Protein AF-A0AAE4D445-F1 (afdb_monomer)

Structure (mmCIF, N/CA/C/O backbone):
data_AF-A0AAE4D445-F1
#
_entry.id   AF-A0AAE4D445-F1
#
loop_
_atom_site.group_PDB
_atom_site.id
_atom_site.type_symbol
_atom_site.label_atom_id
_atom_site.label_alt_id
_atom_site.label_comp_id
_atom_site.label_asym_id
_atom_site.label_entity_id
_atom_site.label_seq_id
_atom_site.pdbx_PDB_ins_code
_atom_site.Cartn_x
_atom_site.Cartn_y
_atom_site.Cartn_z
_atom_site.occupancy
_atom_site.B_iso_or_equiv
_atom_site.auth_seq_id
_atom_site.auth_comp_id
_atom_site.auth_asym_id
_atom_site.auth_atom_id
_atom_site.pdbx_PDB_model_num
A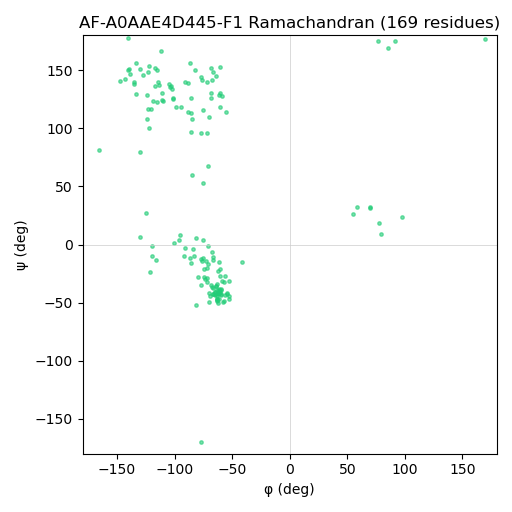TOM 1 N N . MET A 1 1 ? 53.019 -16.936 12.639 1.00 41.69 1 MET A N 1
ATOM 2 C CA . MET A 1 1 ? 52.326 -17.694 11.578 1.00 41.69 1 MET A CA 1
ATOM 3 C C . MET A 1 1 ? 51.060 -16.909 11.284 1.00 41.69 1 MET A C 1
ATOM 5 O O . MET A 1 1 ? 50.244 -16.780 12.181 1.00 41.69 1 MET A O 1
ATOM 9 N N . SER A 1 2 ? 51.042 -16.212 10.146 1.00 40.31 2 SER A N 1
ATOM 10 C CA . SER A 1 2 ? 50.195 -15.045 9.864 1.00 40.31 2 SER A CA 1
ATOM 11 C C . SER A 1 2 ? 48.694 -15.322 9.906 1.00 40.31 2 SER A C 1
ATOM 13 O O . SER A 1 2 ? 48.212 -16.203 9.198 1.00 40.31 2 SER A O 1
ATOM 15 N N . GLU A 1 3 ? 47.963 -14.501 10.658 1.00 43.66 3 GLU A N 1
ATOM 16 C CA . GLU A 1 3 ? 46.534 -14.276 10.442 1.00 43.66 3 GLU A CA 1
ATOM 17 C C . GLU A 1 3 ? 46.362 -13.525 9.115 1.00 43.66 3 GLU A C 1
ATOM 19 O O . GLU A 1 3 ? 47.013 -12.506 8.875 1.00 43.66 3 GLU A O 1
ATOM 24 N N . GLN A 1 4 ? 45.545 -14.061 8.209 1.00 46.78 4 GLN A N 1
ATOM 25 C CA . GLN A 1 4 ? 45.208 -13.363 6.972 1.00 46.78 4 GLN A CA 1
ATOM 26 C C . GLN A 1 4 ? 44.275 -12.178 7.274 1.00 46.78 4 GLN A C 1
ATOM 28 O O . GLN A 1 4 ? 43.371 -12.321 8.100 1.00 46.78 4 GLN A O 1
ATOM 33 N N . PRO A 1 5 ? 44.461 -11.017 6.620 1.00 47.28 5 PRO A N 1
ATOM 34 C CA . PRO A 1 5 ? 43.597 -9.864 6.824 1.00 47.28 5 PRO A CA 1
ATOM 35 C C . PRO A 1 5 ? 42.187 -10.143 6.292 1.00 47.28 5 PRO A C 1
ATOM 37 O O . PRO A 1 5 ? 42.004 -10.781 5.257 1.00 47.28 5 PRO A O 1
ATOM 40 N N . PHE A 1 6 ? 41.197 -9.646 7.027 1.00 49.53 6 PHE A N 1
ATOM 41 C CA . PHE A 1 6 ? 39.778 -9.701 6.694 1.00 49.53 6 PHE A CA 1
ATOM 42 C C . PHE A 1 6 ? 39.521 -9.086 5.306 1.00 49.53 6 PHE A C 1
ATOM 44 O O . PHE A 1 6 ? 39.711 -7.886 5.107 1.00 49.53 6 PHE A O 1
ATOM 51 N N . ASP A 1 7 ? 39.099 -9.910 4.346 1.00 50.34 7 ASP A N 1
ATOM 52 C CA . ASP A 1 7 ? 38.723 -9.474 3.000 1.00 50.34 7 ASP A CA 1
ATOM 53 C C . ASP A 1 7 ? 37.321 -8.838 3.022 1.00 50.34 7 ASP A C 1
ATOM 55 O O . ASP A 1 7 ? 36.297 -9.520 2.969 1.00 50.34 7 ASP A O 1
ATOM 59 N N . ALA A 1 8 ? 37.283 -7.507 3.113 1.00 53.34 8 ALA A N 1
ATOM 60 C CA . ALA A 1 8 ? 36.065 -6.697 3.084 1.00 53.34 8 ALA A CA 1
ATOM 61 C C . ALA A 1 8 ? 35.442 -6.551 1.677 1.00 53.34 8 ALA A C 1
ATOM 63 O O . ALA A 1 8 ? 34.466 -5.818 1.525 1.00 53.34 8 ALA A O 1
ATOM 64 N N . SER A 1 9 ? 35.991 -7.211 0.648 1.00 48.72 9 SER A N 1
ATOM 65 C CA . SER A 1 9 ? 35.577 -7.038 -0.753 1.00 48.72 9 SER A CA 1
ATOM 66 C C . SER A 1 9 ? 34.645 -8.131 -1.292 1.00 48.72 9 SER A C 1
ATOM 68 O O . SER A 1 9 ? 34.199 -8.050 -2.438 1.00 48.72 9 SER A O 1
ATOM 70 N N . ARG A 1 10 ? 34.261 -9.116 -0.466 1.00 42.97 10 ARG A N 1
ATOM 71 C CA . ARG A 1 10 ? 33.160 -10.037 -0.790 1.00 42.97 10 ARG A CA 1
ATOM 72 C C . ARG A 1 10 ? 31.847 -9.542 -0.178 1.00 42.97 10 ARG A C 1
ATOM 74 O O . ARG A 1 10 ? 31.759 -9.477 1.050 1.00 42.97 10 ARG A O 1
ATOM 81 N N . PRO A 1 11 ? 30.812 -9.236 -0.986 1.00 46.28 11 PRO A N 1
ATOM 82 C CA . PRO A 1 11 ? 29.499 -8.922 -0.442 1.00 46.28 11 PRO A CA 1
ATOM 83 C C . PRO A 1 11 ? 29.019 -10.119 0.377 1.00 46.28 11 PRO A C 1
ATOM 85 O O . PRO A 1 11 ? 29.056 -11.261 -0.090 1.00 46.28 11 PRO A O 1
ATOM 88 N N . ARG A 1 12 ? 28.609 -9.869 1.625 1.00 41.94 12 ARG A N 1
ATOM 89 C CA . ARG A 1 12 ? 27.948 -10.889 2.441 1.00 41.94 12 ARG A CA 1
ATOM 90 C C . ARG A 1 12 ? 26.669 -11.286 1.703 1.00 41.94 12 ARG A C 1
ATOM 92 O O . ARG A 1 12 ? 25.816 -10.422 1.524 1.00 41.94 12 ARG A O 1
ATOM 99 N N . PRO A 1 13 ? 26.486 -12.545 1.284 1.00 47.62 13 PRO A N 1
ATOM 100 C CA . PRO A 1 13 ? 25.196 -12.947 0.759 1.00 47.62 13 PRO A CA 1
ATOM 101 C C . PRO A 1 13 ? 24.217 -12.985 1.937 1.00 47.62 13 PRO A C 1
ATOM 103 O O . PRO A 1 1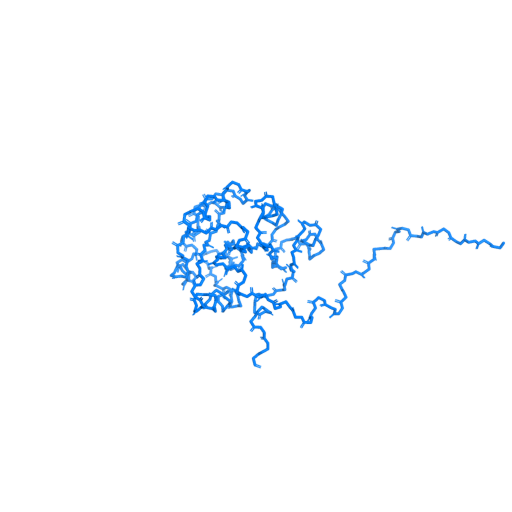3 ? 24.338 -13.845 2.807 1.00 47.62 13 PRO A O 1
ATOM 106 N N . VAL A 1 14 ? 23.267 -12.049 2.002 1.00 44.00 14 VAL A N 1
ATOM 107 C CA . VAL A 1 14 ? 22.140 -12.143 2.941 1.00 44.00 14 VAL A CA 1
ATOM 108 C C . VAL A 1 14 ? 20.828 -11.924 2.201 1.00 44.00 14 VAL A C 1
ATOM 110 O O . VAL A 1 14 ? 20.205 -10.872 2.254 1.00 44.00 14 VAL A O 1
ATOM 113 N N . ALA A 1 15 ? 20.394 -12.987 1.539 1.00 49.34 15 ALA A N 1
ATOM 114 C CA . ALA A 1 15 ? 19.001 -13.390 1.616 1.00 49.34 15 ALA A CA 1
ATOM 115 C C . ALA A 1 15 ? 19.031 -14.825 2.146 1.00 49.34 15 ALA A C 1
ATOM 117 O O . ALA A 1 15 ? 19.401 -15.760 1.433 1.00 49.34 15 ALA A O 1
ATOM 118 N N . THR A 1 16 ? 18.773 -14.993 3.440 1.00 45.31 16 THR A N 1
ATOM 119 C CA . THR A 1 16 ? 18.725 -16.328 4.047 1.00 45.31 16 THR A CA 1
ATOM 120 C C . THR A 1 16 ? 17.345 -16.924 3.772 1.00 45.31 16 THR A C 1
ATOM 122 O O . THR A 1 16 ? 16.357 -16.200 3.741 1.00 45.31 16 THR A O 1
ATOM 125 N N . VAL A 1 17 ? 17.263 -18.254 3.676 1.00 44.03 17 VAL A N 1
ATOM 126 C CA . VAL A 1 17 ? 16.050 -19.111 3.609 1.00 44.03 17 VAL A CA 1
ATOM 127 C C . VAL A 1 17 ? 14.900 -18.698 4.571 1.00 44.03 17 VAL A C 1
ATOM 129 O O . VAL A 1 17 ? 13.759 -19.112 4.400 1.00 44.03 17 VAL A O 1
ATOM 132 N N . LEU A 1 18 ? 15.183 -17.850 5.565 1.00 44.22 18 LEU A N 1
ATOM 133 C CA . LEU A 1 18 ? 14.265 -17.230 6.526 1.00 44.22 18 LEU A CA 1
ATOM 134 C C . LEU A 1 18 ? 13.372 -16.105 5.971 1.00 44.22 18 LEU A C 1
ATOM 136 O O . LEU A 1 18 ? 12.253 -15.976 6.465 1.00 44.22 18 LEU A O 1
ATOM 140 N N . ASP A 1 19 ? 13.803 -15.348 4.953 1.00 49.03 19 ASP A N 1
ATOM 141 C CA . ASP A 1 19 ? 12.959 -14.316 4.310 1.00 49.03 19 ASP A CA 1
ATOM 142 C C . ASP A 1 19 ? 11.687 -14.942 3.704 1.00 49.03 19 ASP A C 1
ATOM 144 O O . ASP A 1 19 ? 10.636 -14.316 3.633 1.00 49.03 19 ASP A O 1
ATOM 148 N N . MET A 1 20 ? 11.787 -16.225 3.340 1.00 41.72 20 MET A N 1
ATOM 149 C CA . MET A 1 20 ? 10.763 -17.019 2.667 1.00 41.72 20 MET A CA 1
ATOM 150 C C . MET A 1 20 ? 9.816 -17.780 3.606 1.00 41.72 20 MET A C 1
ATOM 152 O O . MET A 1 20 ? 8.909 -18.441 3.107 1.00 41.72 20 MET A O 1
ATOM 156 N N . LEU A 1 21 ? 9.984 -17.757 4.941 1.00 45.34 21 LEU A N 1
ATOM 157 C CA . LEU A 1 21 ? 9.145 -18.623 5.781 1.00 45.34 21 LEU A CA 1
ATOM 158 C C . LEU A 1 21 ? 7.742 -18.074 6.079 1.00 45.34 21 LEU A C 1
ATOM 160 O O . LEU A 1 21 ? 6.805 -18.837 5.877 1.00 45.34 21 LEU A O 1
ATOM 164 N N . ARG A 1 22 ? 7.521 -16.843 6.572 1.00 52.44 22 ARG A N 1
ATOM 165 C CA . ARG A 1 22 ? 6.162 -16.371 6.954 1.00 52.44 22 ARG A CA 1
ATOM 166 C C . ARG A 1 22 ? 6.096 -14.851 7.162 1.00 52.44 22 ARG A C 1
ATOM 168 O O . ARG A 1 22 ? 6.084 -14.424 8.317 1.00 52.44 22 ARG A O 1
ATOM 175 N N . ALA A 1 23 ? 5.975 -14.021 6.128 1.00 57.81 23 ALA A N 1
ATOM 176 C CA . ALA A 1 23 ? 5.521 -12.642 6.342 1.00 57.81 23 ALA A CA 1
ATOM 177 C C . ALA A 1 23 ? 4.023 -12.654 6.717 1.00 57.81 23 ALA A C 1
ATOM 179 O O . ALA A 1 23 ? 3.150 -12.264 5.957 1.00 57.81 23 ALA A O 1
ATOM 180 N N . ARG A 1 24 ? 3.703 -13.185 7.902 1.00 74.12 24 ARG A N 1
ATOM 181 C CA . ARG A 1 24 ? 2.372 -13.083 8.490 1.00 74.12 24 ARG A CA 1
ATOM 182 C C . ARG A 1 24 ? 2.320 -11.760 9.210 1.00 74.12 24 ARG A C 1
ATOM 184 O O . ARG A 1 24 ? 2.948 -11.592 10.255 1.00 74.12 24 ARG A O 1
ATOM 191 N N . ILE A 1 25 ? 1.577 -10.836 8.631 1.00 87.25 25 ILE A N 1
ATOM 192 C CA . ILE A 1 25 ? 1.291 -9.576 9.285 1.00 87.25 25 ILE A CA 1
ATOM 193 C C . ILE A 1 25 ? 0.070 -9.797 10.160 1.00 87.25 25 ILE A C 1
ATOM 195 O O . ILE A 1 25 ? -0.961 -10.290 9.713 1.00 87.25 25 ILE A O 1
ATOM 199 N N . ASP A 1 26 ? 0.205 -9.470 11.438 1.00 90.69 26 ASP A N 1
ATOM 200 C CA . ASP A 1 26 ? -0.915 -9.512 12.362 1.00 90.69 26 ASP A CA 1
ATOM 201 C C . ASP A 1 26 ? -1.869 -8.356 12.045 1.00 90.69 26 ASP A C 1
ATOM 203 O O . ASP A 1 26 ? -1.667 -7.220 12.483 1.00 90.69 26 ASP A O 1
ATOM 207 N N . HIS A 1 27 ? -2.910 -8.653 11.265 1.00 93.50 27 HIS A N 1
ATOM 208 C CA . HIS A 1 27 ? -3.914 -7.676 10.861 1.00 93.50 27 HIS A CA 1
ATOM 209 C C . HIS A 1 27 ? -4.674 -7.069 12.051 1.00 93.50 27 HIS A C 1
ATOM 211 O O . HIS A 1 27 ? -5.294 -6.022 11.903 1.00 93.50 27 HIS A O 1
ATOM 217 N N . SER A 1 28 ? -4.609 -7.645 13.259 1.00 93.31 28 SER A N 1
ATOM 218 C CA . SER A 1 28 ? -5.224 -7.032 14.447 1.00 93.31 28 SER A CA 1
ATOM 219 C C . SER A 1 28 ? -4.494 -5.769 14.935 1.00 93.31 28 SER A C 1
ATOM 221 O O . SER A 1 28 ? -5.065 -4.972 15.684 1.00 93.31 28 SER A O 1
ATOM 223 N N . ARG A 1 29 ? -3.245 -5.550 14.499 1.00 94.94 29 ARG A N 1
ATOM 224 C CA . ARG A 1 29 ? -2.401 -4.442 14.975 1.00 94.94 29 ARG A CA 1
ATOM 225 C C . ARG A 1 29 ? -2.603 -3.121 14.243 1.00 94.94 29 ARG A C 1
ATOM 227 O O . ARG A 1 29 ? -2.178 -2.094 14.762 1.00 94.94 29 ARG A O 1
ATOM 234 N N . PHE A 1 30 ? -3.236 -3.134 13.076 1.00 97.81 30 PHE A N 1
ATOM 235 C CA . PHE A 1 30 ? -3.440 -1.941 12.260 1.00 97.81 30 PHE A CA 1
ATOM 236 C C . PHE A 1 30 ? -4.878 -1.845 11.763 1.00 97.81 30 PHE A C 1
ATOM 238 O O . PHE A 1 30 ? -5.577 -2.850 11.657 1.00 97.81 30 PHE A O 1
ATOM 245 N N . ASP A 1 31 ? -5.313 -0.632 11.444 1.00 98.19 31 ASP A N 1
ATOM 246 C CA . ASP A 1 31 ? -6.669 -0.332 10.973 1.00 98.19 31 ASP A CA 1
ATOM 247 C C . ASP A 1 31 ? -6.684 0.214 9.544 1.00 98.19 31 ASP A C 1
ATOM 249 O O . ASP A 1 31 ? -7.751 0.289 8.932 1.00 98.19 31 ASP A O 1
ATOM 253 N N . ALA A 1 32 ? -5.519 0.609 9.022 1.00 98.62 32 ALA A N 1
ATOM 254 C CA . ALA A 1 32 ? -5.386 1.188 7.696 1.00 98.62 32 ALA A CA 1
ATOM 255 C C . ALA A 1 32 ? -4.142 0.693 6.953 1.00 98.62 32 ALA A C 1
ATOM 257 O O . ALA A 1 32 ? -3.119 0.377 7.567 1.00 98.62 32 ALA A O 1
ATOM 258 N N . ALA A 1 33 ? -4.236 0.658 5.627 1.00 98.69 33 ALA A N 1
ATOM 259 C CA . ALA A 1 33 ? -3.117 0.387 4.739 1.00 98.69 33 ALA A CA 1
ATOM 260 C C . ALA A 1 33 ? -3.089 1.398 3.585 1.00 98.69 33 ALA A C 1
ATOM 262 O O . ALA A 1 33 ? -4.099 1.634 2.921 1.00 98.69 33 ALA A O 1
ATOM 263 N N . LEU A 1 34 ? -1.924 1.998 3.366 1.00 98.69 34 LEU A N 1
ATOM 264 C CA . LEU A 1 34 ? -1.639 2.912 2.269 1.00 98.69 34 LEU A CA 1
ATOM 265 C C . LEU A 1 34 ? -0.792 2.175 1.233 1.00 98.69 34 LEU A C 1
ATOM 267 O O . LEU A 1 34 ? 0.146 1.458 1.585 1.00 98.69 34 LEU A O 1
ATOM 271 N N . PHE A 1 35 ? -1.102 2.386 -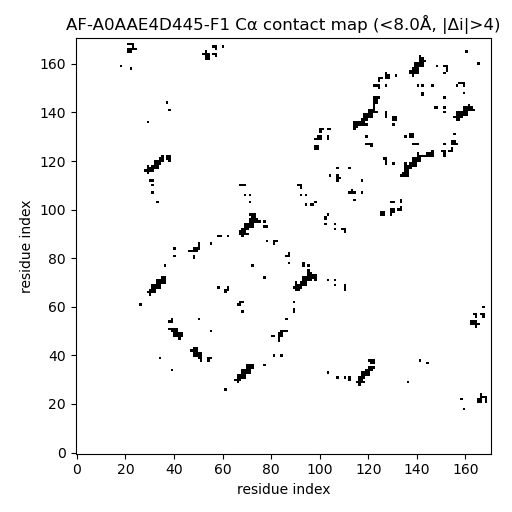0.037 1.00 98.25 35 PHE A N 1
ATOM 272 C CA . PHE A 1 35 ? -0.433 1.745 -1.162 1.00 98.25 35 PHE A CA 1
ATOM 273 C C . PHE A 1 35 ? 0.033 2.783 -2.169 1.00 98.25 35 PHE A C 1
ATOM 275 O O . PHE A 1 35 ? -0.671 3.758 -2.422 1.00 98.25 35 PHE A O 1
ATOM 282 N N . THR A 1 36 ? 1.167 2.543 -2.819 1.00 96.50 36 THR A N 1
ATOM 283 C CA . THR A 1 36 ? 1.524 3.295 -4.026 1.00 96.50 36 THR A CA 1
ATOM 284 C C . THR A 1 36 ? 0.940 2.673 -5.280 1.00 96.50 36 THR A C 1
ATOM 286 O O . THR A 1 36 ? 0.665 1.470 -5.312 1.00 96.50 36 THR A O 1
ATOM 289 N N . LEU A 1 37 ? 0.757 3.473 -6.335 1.00 94.81 37 LEU A N 1
ATOM 290 C CA . LEU A 1 37 ? 0.210 2.989 -7.607 1.00 94.81 37 LEU A CA 1
ATOM 291 C C . LEU A 1 37 ? 1.013 1.802 -8.155 1.00 94.81 37 LEU A C 1
ATOM 293 O O . LEU A 1 37 ? 0.444 0.801 -8.581 1.00 94.81 37 LEU A O 1
ATOM 297 N N . GLU A 1 38 ? 2.338 1.866 -8.071 1.00 94.50 38 GLU A N 1
ATOM 298 C CA . GLU A 1 38 ? 3.218 0.789 -8.508 1.00 94.50 38 GLU A CA 1
ATOM 299 C C . GLU A 1 38 ? 3.157 -0.416 -7.566 1.00 94.50 38 GLU A C 1
ATOM 301 O O . GLU A 1 38 ? 3.505 -1.517 -7.966 1.00 94.50 38 GLU A O 1
ATOM 306 N N . SER A 1 39 ? 2.702 -0.286 -6.325 1.00 95.62 39 SER A N 1
ATOM 307 C CA . SER A 1 39 ? 2.472 -1.469 -5.489 1.00 95.62 39 SER A CA 1
ATOM 308 C C . SER A 1 39 ? 1.188 -2.226 -5.861 1.00 95.62 39 SER A C 1
ATOM 310 O O . SER A 1 39 ? 1.040 -3.380 -5.459 1.00 95.62 39 SER A O 1
ATOM 312 N N . VAL A 1 40 ? 0.280 -1.633 -6.653 1.00 96.69 40 VAL A N 1
ATOM 313 C CA . VAL A 1 40 ? -1.053 -2.203 -6.955 1.00 96.69 40 VAL A CA 1
ATOM 314 C C . VAL A 1 40 ? -1.327 -2.444 -8.435 1.00 96.69 40 VAL A C 1
ATOM 316 O O . VAL A 1 40 ? -2.148 -3.299 -8.761 1.00 96.69 40 VAL A O 1
ATOM 319 N N . ALA A 1 41 ? -0.651 -1.732 -9.333 1.00 95.00 41 ALA A N 1
ATOM 320 C CA . ALA A 1 41 ? -0.849 -1.842 -10.769 1.00 95.00 41 ALA A CA 1
ATOM 321 C C . ALA A 1 41 ? 0.480 -1.774 -11.538 1.00 95.00 41 ALA A C 1
ATOM 323 O O . ALA A 1 41 ? 1.457 -1.146 -11.122 1.00 95.00 41 ALA A O 1
ATOM 324 N N . ALA A 1 42 ? 0.515 -2.445 -12.684 1.00 92.69 42 ALA A N 1
ATOM 325 C CA . ALA A 1 42 ? 1.575 -2.331 -13.672 1.00 92.69 42 ALA A CA 1
ATOM 326 C C . ALA A 1 42 ? 1.103 -1.439 -14.823 1.00 92.69 42 ALA A C 1
ATOM 328 O O . ALA A 1 42 ? 0.080 -1.730 -15.440 1.00 92.69 42 ALA A O 1
ATOM 329 N N . ASP A 1 43 ? 1.867 -0.390 -15.122 1.00 89.50 43 ASP A N 1
ATOM 330 C CA . ASP A 1 43 ? 1.736 0.381 -16.359 1.00 89.50 43 ASP A CA 1
ATOM 331 C C . ASP A 1 43 ? 2.619 -0.273 -17.431 1.00 89.50 43 ASP A C 1
ATOM 333 O O . ASP A 1 43 ? 3.843 -0.335 -17.292 1.00 89.50 43 ASP A O 1
ATOM 337 N N . LEU A 1 44 ? 1.987 -0.821 -18.469 1.00 87.62 44 LEU A N 1
ATOM 338 C CA . LEU A 1 44 ? 2.645 -1.482 -19.598 1.00 87.62 44 LEU A CA 1
ATOM 339 C C . LEU A 1 44 ? 2.831 -0.530 -20.794 1.00 87.62 44 LEU A C 1
ATOM 341 O O . LEU A 1 44 ? 3.331 -0.938 -21.845 1.00 87.62 44 LEU A O 1
ATOM 345 N N . GLY A 1 45 ? 2.461 0.744 -20.635 1.00 84.31 45 GLY A N 1
ATOM 346 C CA . GLY A 1 45 ? 2.465 1.751 -21.684 1.00 84.31 45 GLY A CA 1
ATOM 347 C C . GLY A 1 45 ? 1.191 1.745 -22.530 1.00 84.31 45 GLY A C 1
ATOM 348 O O . GLY A 1 45 ? 0.352 0.852 -22.457 1.00 84.31 45 GLY A O 1
ATOM 349 N N . TYR A 1 46 ? 1.032 2.787 -23.352 1.00 84.50 46 TYR A N 1
ATOM 350 C CA . TYR A 1 46 ? -0.097 2.953 -24.286 1.00 84.50 46 TYR A CA 1
ATOM 351 C C . TYR A 1 46 ? -1.499 2.880 -23.647 1.00 84.50 46 TYR A C 1
ATOM 353 O O . TYR A 1 46 ? -2.471 2.561 -24.327 1.00 84.50 46 TYR A O 1
ATOM 361 N N . GLY A 1 47 ? -1.615 3.203 -22.355 1.00 82.06 47 GLY A N 1
ATOM 362 C CA . GLY A 1 47 ? -2.876 3.118 -21.613 1.00 82.06 47 GLY A CA 1
ATOM 363 C C . GLY A 1 47 ? -3.243 1.701 -21.163 1.00 82.06 47 GLY A C 1
ATOM 364 O O . GLY A 1 47 ? -4.355 1.496 -20.682 1.00 82.06 47 GLY A O 1
ATOM 365 N N . ASP A 1 48 ? -2.339 0.728 -21.300 1.00 88.88 48 ASP A N 1
ATOM 366 C CA . ASP A 1 48 ? -2.512 -0.607 -20.737 1.00 88.88 48 ASP A CA 1
ATOM 367 C C . ASP A 1 48 ? -2.014 -0.625 -19.286 1.00 88.88 48 ASP A C 1
ATOM 369 O O . ASP A 1 48 ? -0.820 -0.754 -19.009 1.00 88.88 48 ASP A O 1
ATOM 373 N N . VAL A 1 49 ? -2.958 -0.467 -18.359 1.00 94.38 49 VAL A N 1
ATOM 374 C CA . VAL A 1 49 ? -2.715 -0.581 -16.922 1.00 94.38 49 VAL A CA 1
ATOM 375 C C . VAL A 1 49 ? -3.407 -1.840 -16.413 1.00 94.38 49 VAL A C 1
ATOM 377 O O . VAL A 1 49 ? -4.615 -2.013 -16.590 1.00 94.38 49 VAL A O 1
ATOM 380 N N . ARG A 1 50 ? -2.648 -2.732 -15.771 1.00 95.12 50 ARG A N 1
ATOM 381 C CA . ARG A 1 50 ? -3.165 -3.997 -15.227 1.00 95.12 50 ARG A CA 1
ATOM 382 C C . ARG A 1 50 ? -3.017 -4.044 -13.713 1.00 95.12 50 ARG A C 1
ATOM 384 O O . ARG A 1 50 ? -1.944 -3.707 -13.211 1.00 95.12 50 ARG A O 1
ATOM 391 N N . PRO A 1 51 ? -4.040 -4.503 -12.977 1.00 96.88 51 PRO A N 1
ATOM 392 C CA . PRO A 1 51 ? -3.902 -4.717 -11.547 1.00 96.88 51 PRO A CA 1
ATOM 393 C C . PRO A 1 51 ? -2.915 -5.852 -11.266 1.00 96.88 51 PRO A C 1
ATOM 395 O O . PRO A 1 51 ? -2.812 -6.813 -12.031 1.00 96.88 51 PRO A O 1
ATOM 398 N N . LEU A 1 52 ? -2.211 -5.755 -10.144 1.00 96.69 52 LEU A N 1
ATOM 399 C CA . LEU A 1 52 ? -1.338 -6.807 -9.637 1.00 96.69 52 LEU A CA 1
ATOM 400 C C . LEU A 1 52 ? -2.170 -7.784 -8.800 1.00 96.69 52 LEU A C 1
ATOM 402 O O . LEU A 1 52 ? -2.663 -7.389 -7.741 1.00 96.69 52 LEU A O 1
ATOM 406 N N . PRO A 1 53 ? -2.346 -9.048 -9.232 1.00 96.62 53 PRO A N 1
ATOM 407 C CA . PRO A 1 53 ? -3.309 -9.952 -8.607 1.00 96.62 53 PRO A CA 1
ATOM 408 C C . PRO A 1 53 ? -3.099 -10.157 -7.106 1.00 96.62 53 PRO A C 1
ATOM 410 O O . PRO A 1 53 ? -4.067 -10.105 -6.354 1.00 96.62 53 PRO A O 1
ATOM 413 N N . GLY A 1 54 ? -1.857 -10.340 -6.650 1.00 96.25 54 GLY A N 1
ATOM 414 C CA . GLY A 1 54 ? -1.591 -10.538 -5.226 1.00 96.25 54 GLY A CA 1
ATOM 415 C C . GLY A 1 54 ? -1.777 -9.281 -4.381 1.00 96.25 54 GLY A C 1
ATOM 416 O O . GLY A 1 54 ? -2.260 -9.374 -3.252 1.00 96.25 54 GLY A O 1
ATOM 417 N N . SER A 1 55 ? -1.507 -8.098 -4.941 1.00 97.50 55 SER A N 1
ATOM 418 C CA . SER A 1 55 ? -1.832 -6.823 -4.295 1.00 97.50 55 SER A CA 1
ATOM 419 C C . SER A 1 55 ? -3.331 -6.667 -4.106 1.00 97.50 55 SER A C 1
ATOM 421 O O . SER A 1 55 ? -3.785 -6.355 -3.007 1.00 97.50 55 SER A O 1
ATOM 423 N N . ILE A 1 56 ? -4.108 -6.948 -5.154 1.00 98.12 56 ILE A N 1
ATOM 424 C CA . ILE A 1 56 ? -5.567 -6.881 -5.086 1.00 98.12 56 ILE A CA 1
ATOM 425 C C . ILE A 1 56 ? -6.124 -7.918 -4.115 1.00 98.12 56 ILE A C 1
ATOM 427 O O . ILE A 1 56 ? -6.973 -7.581 -3.299 1.00 98.12 56 ILE A O 1
ATOM 431 N N . ALA A 1 57 ? -5.606 -9.146 -4.127 1.00 97.44 57 ALA A N 1
ATOM 432 C CA . ALA A 1 57 ? -6.045 -10.184 -3.204 1.00 97.44 57 ALA A CA 1
ATOM 433 C C . ALA A 1 57 ? -5.782 -9.809 -1.734 1.00 97.44 57 ALA A C 1
ATOM 435 O O . ALA A 1 57 ? -6.639 -10.039 -0.877 1.00 97.44 57 ALA A O 1
ATOM 436 N N . TRP A 1 58 ? -4.634 -9.194 -1.427 1.00 97.19 58 TRP A N 1
ATOM 437 C CA . TRP A 1 58 ? -4.355 -8.715 -0.072 1.00 97.19 58 TRP A CA 1
ATOM 438 C C . TRP A 1 58 ? -5.218 -7.506 0.304 1.00 97.19 58 TRP A C 1
ATOM 440 O O . TRP A 1 58 ? -5.787 -7.499 1.393 1.00 97.19 58 TRP A O 1
ATOM 450 N N . ILE A 1 59 ? -5.420 -6.542 -0.599 1.00 98.38 59 ILE A N 1
ATOM 451 C CA . ILE A 1 59 ? -6.347 -5.418 -0.382 1.00 98.38 59 ILE A CA 1
ATOM 452 C C . ILE A 1 59 ? -7.766 -5.925 -0.098 1.00 98.38 59 ILE A C 1
ATOM 454 O O . ILE A 1 59 ? -8.367 -5.529 0.899 1.00 98.38 59 ILE A O 1
ATOM 458 N N . ASP A 1 60 ? -8.287 -6.839 -0.916 1.00 98.12 60 ASP A N 1
ATOM 459 C CA . ASP A 1 60 ? -9.624 -7.411 -0.743 1.00 98.12 60 ASP A CA 1
ATOM 460 C C . ASP A 1 60 ? -9.733 -8.150 0.603 1.00 98.12 60 ASP A C 1
ATOM 462 O O . ASP A 1 60 ? -10.737 -8.022 1.314 1.00 98.12 60 ASP A O 1
ATOM 466 N N . ARG A 1 61 ? -8.668 -8.853 1.022 1.00 97.19 61 ARG A N 1
ATOM 467 C CA . ARG A 1 61 ? -8.592 -9.470 2.352 1.00 97.19 61 ARG A CA 1
ATOM 468 C C . ARG A 1 61 ? -8.660 -8.426 3.466 1.00 97.19 61 ARG A C 1
ATOM 470 O O . ARG A 1 61 ? -9.474 -8.585 4.374 1.00 97.19 61 ARG A O 1
ATOM 477 N N . LEU A 1 62 ? -7.853 -7.370 3.401 1.00 97.50 62 LEU A N 1
ATOM 478 C CA . LEU A 1 62 ? -7.853 -6.294 4.395 1.00 97.50 62 LEU A CA 1
ATOM 479 C C . LEU A 1 62 ? -9.227 -5.609 4.478 1.00 97.50 62 LEU A C 1
ATOM 481 O O . LEU A 1 62 ? -9.762 -5.423 5.571 1.00 97.50 62 LEU A O 1
ATOM 485 N N . ARG A 1 63 ? -9.859 -5.321 3.337 1.00 98.12 63 ARG A N 1
ATOM 486 C CA . ARG A 1 63 ? -11.213 -4.744 3.288 1.00 98.12 63 ARG A CA 1
ATOM 487 C C . ARG A 1 63 ? -12.250 -5.662 3.928 1.00 98.12 63 ARG A C 1
ATOM 489 O O . ARG A 1 63 ? -13.085 -5.192 4.696 1.00 98.12 63 ARG A O 1
ATOM 496 N N . SER A 1 64 ? -12.170 -6.974 3.684 1.00 97.81 64 SER A N 1
ATOM 497 C CA . SER A 1 64 ? -13.070 -7.957 4.313 1.00 97.81 64 SER A CA 1
ATOM 498 C C . SER A 1 64 ? -12.953 -8.003 5.844 1.00 97.81 64 SER A C 1
ATOM 500 O O . SER A 1 64 ? -13.892 -8.402 6.528 1.00 97.81 64 SER A O 1
ATOM 502 N N . GLU A 1 65 ? -11.819 -7.559 6.389 1.00 97.12 65 GLU A N 1
ATOM 503 C CA . GLU A 1 65 ? -11.555 -7.442 7.826 1.00 97.12 65 GLU A CA 1
ATOM 504 C C . GLU A 1 65 ? -11.839 -6.031 8.378 1.00 97.12 65 GLU A C 1
ATOM 506 O O . GLU A 1 65 ? -11.508 -5.733 9.527 1.00 97.12 65 GLU A O 1
ATOM 511 N N . GLY A 1 66 ? -12.441 -5.152 7.570 1.00 97.88 66 GLY A N 1
ATOM 512 C CA . GLY A 1 66 ? -12.808 -3.791 7.960 1.00 97.88 66 GLY A CA 1
ATOM 513 C C . GLY A 1 66 ? -11.641 -2.804 7.986 1.00 97.88 66 GLY A C 1
ATOM 514 O O . GLY A 1 66 ? -11.748 -1.763 8.635 1.00 97.88 66 GLY A O 1
ATOM 515 N N . LYS A 1 67 ? -10.519 -3.112 7.322 1.00 98.31 67 LYS A N 1
ATOM 516 C CA . LYS A 1 67 ? -9.404 -2.167 7.184 1.00 98.31 67 LYS A CA 1
ATOM 517 C C . LYS A 1 67 ? -9.722 -1.112 6.136 1.00 98.31 67 LYS A C 1
ATOM 519 O O . LYS A 1 67 ? -10.319 -1.412 5.104 1.00 98.31 67 LYS A O 1
ATOM 524 N N . ARG A 1 68 ? -9.263 0.107 6.404 1.00 98.62 68 ARG A N 1
ATOM 525 C CA . ARG A 1 68 ? -9.376 1.251 5.498 1.00 98.62 68 ARG A CA 1
ATOM 526 C C . ARG A 1 68 ? -8.180 1.302 4.563 1.00 98.62 68 ARG A C 1
ATOM 528 O O . ARG A 1 68 ? -7.053 1.064 4.995 1.00 98.62 68 ARG A O 1
ATOM 535 N N . ILE A 1 69 ? -8.415 1.602 3.298 1.00 98.69 69 ILE A N 1
ATOM 536 C CA . ILE A 1 69 ? -7.403 1.496 2.252 1.00 98.69 69 ILE A CA 1
ATOM 537 C C . ILE A 1 69 ? -7.259 2.838 1.551 1.00 98.69 69 ILE A C 1
ATOM 539 O O . ILE A 1 69 ? -8.247 3.398 1.083 1.00 98.69 69 ILE A O 1
ATOM 543 N N . ALA A 1 70 ? -6.029 3.331 1.436 1.00 98.31 70 ALA A N 1
ATOM 544 C CA . ALA A 1 70 ? -5.726 4.498 0.619 1.00 98.31 70 ALA A CA 1
ATOM 545 C C . ALA A 1 70 ? -4.679 4.202 -0.445 1.00 98.31 70 ALA A C 1
ATOM 547 O O . ALA A 1 70 ? -3.818 3.335 -0.278 1.00 98.31 70 ALA A O 1
ATOM 548 N N . LEU A 1 71 ? -4.750 4.970 -1.527 1.00 97.56 71 LEU A N 1
ATOM 549 C CA . LEU A 1 71 ? -3.675 5.084 -2.495 1.00 97.56 71 LEU A CA 1
ATOM 550 C C . LEU A 1 71 ? -2.952 6.419 -2.293 1.00 97.56 71 LEU A C 1
ATOM 552 O O . LEU A 1 71 ? -3.608 7.450 -2.186 1.00 97.56 71 LEU A O 1
ATOM 556 N N . VAL A 1 72 ? -1.623 6.403 -2.315 1.00 95.88 72 VAL A N 1
ATOM 557 C CA . VAL A 1 72 ? -0.779 7.597 -2.432 1.00 95.88 72 VAL A CA 1
ATOM 558 C C . VAL A 1 72 ? -0.030 7.507 -3.748 1.00 95.88 72 VAL A C 1
ATOM 560 O O . VAL A 1 72 ? 0.694 6.541 -3.996 1.00 95.88 72 VAL A O 1
ATOM 563 N N . ALA A 1 73 ? -0.189 8.498 -4.614 1.00 91.19 73 ALA A N 1
ATOM 564 C CA . ALA A 1 73 ? 0.467 8.476 -5.908 1.00 91.19 73 ALA A CA 1
ATOM 565 C C . ALA A 1 73 ? 1.096 9.814 -6.266 1.00 91.19 73 ALA A C 1
ATOM 567 O O .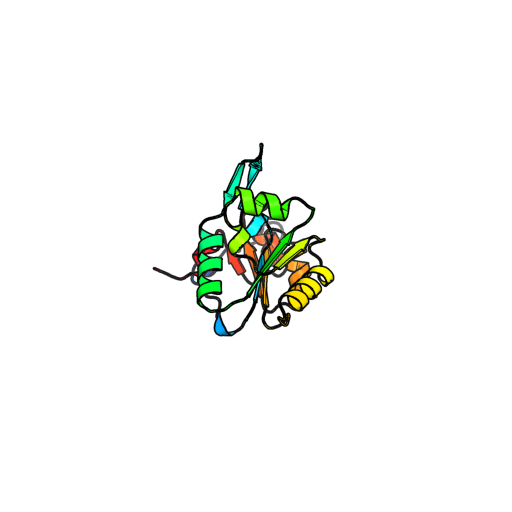 ALA A 1 73 ? 0.517 10.886 -6.097 1.00 91.19 73 ALA A O 1
ATOM 568 N N . SER A 1 74 ? 2.287 9.722 -6.849 1.00 81.94 74 SER A N 1
ATOM 569 C CA . SER A 1 74 ? 2.947 10.867 -7.453 1.00 81.94 74 SER A CA 1
ATOM 570 C C . SER A 1 74 ? 2.280 11.204 -8.786 1.00 81.94 74 SER A C 1
ATOM 572 O O . SER A 1 74 ? 2.357 10.429 -9.740 1.00 81.94 74 SER A O 1
ATOM 574 N N . GLY A 1 75 ? 1.674 12.388 -8.856 1.00 77.06 75 GLY A N 1
ATOM 575 C CA . GLY A 1 75 ? 1.085 12.949 -10.071 1.00 77.06 75 GLY A CA 1
ATOM 576 C C . GLY A 1 75 ? -0.395 12.618 -10.284 1.00 77.06 75 GLY A C 1
ATOM 577 O O . GLY A 1 75 ? -1.019 11.865 -9.548 1.00 77.06 75 GLY A O 1
ATOM 578 N N . GLU A 1 76 ? -0.965 13.203 -11.334 1.00 78.19 76 GLU A N 1
ATOM 579 C CA . GLU A 1 76 ? -2.422 13.270 -11.542 1.00 78.19 76 GLU A CA 1
ATOM 580 C C . GLU A 1 76 ? -3.028 12.016 -12.198 1.00 78.19 76 GLU A C 1
ATOM 582 O O . GLU A 1 76 ? -4.238 11.927 -12.387 1.00 78.19 76 GLU A O 1
ATOM 587 N N . ARG A 1 77 ? -2.202 11.036 -12.586 1.00 81.56 77 ARG A N 1
ATOM 588 C CA . ARG A 1 77 ? -2.652 9.871 -13.373 1.00 81.56 77 ARG A CA 1
ATOM 589 C C . ARG A 1 77 ? -3.261 8.749 -12.542 1.00 81.56 77 ARG A C 1
ATOM 591 O O . ARG A 1 77 ? -3.794 7.807 -13.114 1.00 81.56 77 ARG A O 1
ATOM 598 N N . ALA A 1 78 ? -3.156 8.803 -11.220 1.00 88.12 78 ALA A N 1
ATOM 599 C CA . ALA A 1 78 ? -3.581 7.687 -10.387 1.00 88.12 78 ALA A CA 1
ATOM 600 C C . ALA A 1 78 ? -5.073 7.347 -10.503 1.00 88.12 78 ALA A C 1
ATOM 602 O O . ALA A 1 78 ? -5.359 6.172 -10.729 1.00 88.12 78 ALA A O 1
ATOM 603 N N . PRO A 1 79 ? -6.018 8.308 -10.447 1.00 89.88 79 PRO A N 1
ATOM 604 C CA . PRO A 1 79 ? -7.436 7.987 -10.605 1.00 89.88 79 PRO A CA 1
ATOM 605 C C . PRO A 1 79 ? -7.736 7.266 -11.927 1.00 89.88 79 PRO A C 1
ATOM 607 O O . PRO A 1 79 ? -8.336 6.195 -11.922 1.00 89.88 79 PRO A O 1
ATOM 610 N N . SER A 1 80 ? -7.230 7.780 -13.053 1.00 91.38 80 SER A N 1
ATOM 611 C CA . SER A 1 80 ? -7.454 7.165 -14.367 1.00 91.38 80 SER A CA 1
ATOM 612 C C . SER A 1 80 ? -6.746 5.816 -14.523 1.00 91.38 80 SER A C 1
ATOM 614 O O . SER A 1 80 ? -7.291 4.903 -15.139 1.00 91.38 80 SER A O 1
ATOM 616 N N . ALA A 1 81 ? -5.560 5.641 -13.935 1.00 92.19 81 ALA A N 1
ATOM 617 C CA . ALA A 1 81 ? -4.868 4.355 -13.919 1.00 92.19 81 ALA A CA 1
ATOM 618 C C . ALA A 1 81 ? -5.646 3.291 -13.125 1.00 92.19 81 ALA A C 1
ATOM 620 O O . ALA A 1 81 ? -5.751 2.149 -13.574 1.00 92.19 81 ALA A O 1
ATOM 621 N N . LEU A 1 82 ? -6.229 3.659 -11.979 1.00 94.56 82 LEU A N 1
ATOM 622 C CA . LEU A 1 82 ? -7.073 2.759 -11.189 1.00 94.56 82 LEU A CA 1
ATOM 623 C C . LEU A 1 82 ? -8.374 2.390 -11.915 1.00 94.56 82 LEU A C 1
ATOM 625 O O . LEU A 1 82 ? -8.819 1.245 -11.815 1.00 94.56 82 LEU A O 1
ATOM 629 N N . GLU A 1 83 ? -8.974 3.333 -12.648 1.00 94.00 83 GLU A N 1
ATOM 630 C CA . GLU A 1 83 ? -10.144 3.078 -13.496 1.00 94.00 83 GLU A CA 1
ATOM 631 C C . GLU A 1 83 ? -9.816 2.087 -14.618 1.00 94.00 83 GLU A C 1
ATOM 633 O O . GLU A 1 83 ? -10.519 1.091 -14.780 1.00 94.00 83 GLU A O 1
ATOM 638 N N . LEU A 1 84 ? -8.716 2.311 -15.346 1.00 94.19 84 LEU A N 1
ATOM 639 C CA . LEU A 1 84 ? -8.247 1.409 -16.406 1.00 94.19 84 LEU A CA 1
ATOM 640 C C . LEU A 1 84 ? -7.938 0.004 -15.876 1.00 94.19 84 LEU A C 1
ATOM 642 O O . LEU A 1 84 ? -8.255 -0.990 -16.530 1.00 94.19 84 LEU A O 1
ATOM 646 N N . ALA A 1 85 ? -7.358 -0.077 -14.678 1.00 94.44 85 ALA A N 1
ATOM 647 C CA . ALA A 1 85 ? -7.081 -1.338 -14.002 1.00 94.44 85 ALA A CA 1
ATOM 648 C C . ALA A 1 85 ? -8.333 -1.994 -13.384 1.00 94.44 85 ALA A C 1
ATOM 650 O O . ALA A 1 85 ? -8.263 -3.157 -12.986 1.00 94.44 85 ALA A O 1
ATOM 651 N N . GLY A 1 86 ? -9.467 -1.288 -13.301 1.00 96.12 86 GLY A N 1
ATOM 652 C CA . GLY A 1 86 ? -10.721 -1.804 -12.743 1.00 96.12 86 GLY A CA 1
ATOM 653 C C . GLY A 1 86 ? -10.692 -2.027 -11.228 1.00 96.12 86 GLY A C 1
ATOM 654 O O . GLY A 1 86 ? -11.329 -2.958 -10.735 1.00 96.12 86 GLY A O 1
ATOM 655 N N . VAL A 1 87 ? -9.919 -1.217 -10.495 1.00 97.12 87 VAL A N 1
ATOM 656 C CA . VAL A 1 87 ? -9.675 -1.396 -9.047 1.00 97.12 87 VAL A CA 1
ATOM 657 C C . VAL A 1 87 ? -9.898 -0.138 -8.208 1.00 97.12 87 VAL A C 1
ATOM 659 O O . VAL A 1 87 ? -9.615 -0.141 -7.012 1.00 97.12 87 VAL A O 1
ATOM 662 N N . ALA A 1 88 ? -10.409 0.939 -8.809 1.00 96.44 88 ALA A N 1
ATOM 663 C CA . ALA A 1 88 ? -10.663 2.204 -8.116 1.00 96.44 88 ALA A CA 1
ATOM 664 C C . ALA A 1 88 ? -11.594 2.059 -6.896 1.00 96.44 88 ALA A C 1
ATOM 666 O O . ALA A 1 88 ? -11.409 2.737 -5.892 1.00 96.44 88 ALA A O 1
ATOM 667 N N . ASP A 1 89 ? -12.540 1.122 -6.946 1.00 96.75 89 ASP A N 1
ATOM 668 C CA . ASP A 1 89 ? -13.536 0.837 -5.906 1.00 96.75 89 ASP A CA 1
ATOM 669 C C . ASP A 1 89 ? -12.965 0.247 -4.600 1.00 96.75 89 ASP A C 1
ATOM 671 O O . ASP A 1 89 ? -13.685 0.078 -3.612 1.00 96.75 89 ASP A O 1
ATOM 675 N N . ARG A 1 90 ? -11.669 -0.076 -4.580 1.00 97.75 90 ARG A N 1
ATOM 676 C CA . ARG A 1 90 ? -10.979 -0.659 -3.421 1.00 97.75 90 ARG A CA 1
ATOM 677 C C . ARG A 1 90 ? -10.336 0.370 -2.500 1.00 97.75 90 ARG A C 1
ATOM 679 O O . ARG A 1 90 ? -9.908 -0.004 -1.408 1.00 97.75 90 ARG A O 1
ATOM 686 N N . PHE A 1 91 ? -10.273 1.629 -2.919 1.00 98.06 91 PHE A N 1
ATOM 687 C CA . PHE A 1 91 ? -9.599 2.699 -2.192 1.00 98.06 91 PHE A CA 1
ATOM 688 C C . PHE A 1 91 ? -10.631 3.679 -1.635 1.00 98.06 91 PHE A C 1
ATOM 690 O O . PHE A 1 91 ? -11.439 4.231 -2.376 1.00 98.06 91 PHE A O 1
ATOM 697 N N . ASP A 1 92 ? -10.598 3.889 -0.322 1.00 97.94 92 ASP A N 1
ATOM 698 C CA . ASP A 1 92 ? -11.482 4.825 0.374 1.00 97.94 92 ASP A CA 1
ATOM 699 C C . ASP A 1 92 ? -10.982 6.274 0.217 1.00 97.94 92 ASP A C 1
ATOM 701 O O . ASP A 1 92 ? -11.773 7.215 0.219 1.00 97.94 92 ASP A O 1
ATOM 705 N N . VAL A 1 93 ? -9.664 6.444 0.047 1.00 97.31 93 VAL A N 1
ATOM 706 C CA . VAL A 1 93 ? -8.987 7.716 -0.247 1.00 97.31 93 VAL A CA 1
ATOM 707 C C . VAL A 1 93 ? -7.950 7.493 -1.349 1.00 97.31 93 VAL A C 1
ATOM 709 O O . VAL A 1 93 ? -7.220 6.503 -1.342 1.00 97.31 93 VAL A O 1
ATOM 712 N N . VAL A 1 94 ? -7.862 8.428 -2.293 1.00 96.12 94 VAL A N 1
ATOM 713 C CA . VAL A 1 94 ? -6.787 8.494 -3.290 1.00 96.12 94 VAL A CA 1
ATOM 714 C C . VAL A 1 94 ? -6.148 9.868 -3.163 1.00 96.12 94 VAL A C 1
ATOM 716 O O . VAL A 1 94 ? -6.766 10.864 -3.528 1.00 96.12 94 VAL A O 1
ATOM 719 N N . GLU A 1 95 ? -4.933 9.907 -2.627 1.00 94.38 95 GLU A N 1
ATOM 720 C CA . GLU A 1 95 ? -4.186 11.136 -2.382 1.00 94.38 95 GLU A CA 1
ATOM 721 C C . GLU A 1 95 ? -3.109 11.336 -3.451 1.00 94.38 95 GLU A C 1
ATOM 723 O O . GLU A 1 95 ? -2.366 10.412 -3.812 1.00 94.38 95 GLU A O 1
ATOM 728 N N . GLY A 1 96 ? -3.036 12.562 -3.966 1.00 91.62 96 GLY A N 1
ATOM 729 C CA . GLY A 1 96 ? -2.032 12.971 -4.937 1.00 91.62 96 GLY A CA 1
ATOM 730 C C . GLY A 1 96 ? -0.934 13.768 -4.250 1.00 91.62 96 GLY A C 1
ATOM 731 O O . GLY A 1 96 ? -1.209 14.781 -3.619 1.00 91.62 96 GLY A O 1
ATOM 732 N N . GLY A 1 97 ? 0.322 13.363 -4.407 1.00 88.62 97 GLY A N 1
ATOM 733 C CA . GLY A 1 97 ? 1.410 14.087 -3.763 1.00 88.62 97 GLY A CA 1
ATOM 734 C C . GLY A 1 97 ? 2.757 13.380 -3.821 1.00 88.62 97 GLY A C 1
ATOM 735 O O . GLY A 1 97 ? 2.874 12.275 -4.364 1.00 88.62 97 GLY A O 1
ATOM 736 N N . PRO A 1 98 ? 3.810 14.030 -3.302 1.00 89.19 98 PRO A N 1
ATOM 737 C CA . PRO A 1 98 ? 5.074 13.356 -3.048 1.00 89.19 98 PRO A CA 1
ATOM 738 C C . PRO A 1 98 ? 4.885 12.203 -2.051 1.00 89.19 98 PRO A C 1
ATOM 740 O O . PRO A 1 98 ? 4.005 12.219 -1.198 1.00 89.19 98 PRO A O 1
ATOM 743 N N . ARG A 1 99 ? 5.738 11.181 -2.138 1.00 89.00 99 ARG A N 1
ATOM 744 C CA . ARG A 1 99 ? 5.765 10.066 -1.173 1.00 89.00 99 ARG A CA 1
ATOM 745 C C . ARG A 1 99 ? 6.622 10.452 0.023 1.00 89.00 99 ARG A C 1
ATOM 747 O O . ARG A 1 99 ? 7.664 9.851 0.259 1.00 89.00 99 ARG A O 1
ATOM 754 N N . ASP A 1 100 ? 6.232 11.517 0.708 1.00 95.31 100 ASP A N 1
ATOM 755 C CA . ASP A 1 100 ? 6.955 12.046 1.858 1.00 95.31 100 ASP A CA 1
ATOM 756 C C . ASP A 1 100 ? 6.153 11.866 3.162 1.00 95.31 100 ASP A C 1
ATOM 758 O O . ASP A 1 100 ? 4.962 11.536 3.128 1.00 95.31 100 ASP A O 1
ATOM 762 N N . PRO A 1 101 ? 6.788 12.042 4.336 1.00 97.75 101 PRO A N 1
ATOM 763 C CA . PRO A 1 101 ? 6.124 11.813 5.615 1.00 97.75 101 PRO A CA 1
ATOM 764 C C . PRO A 1 101 ? 4.873 12.672 5.837 1.00 97.75 101 PRO A C 1
ATOM 766 O O . PRO A 1 101 ? 3.939 12.228 6.510 1.00 97.75 101 PRO A O 1
ATOM 769 N N . ALA A 1 102 ? 4.846 13.891 5.288 1.00 97.12 102 ALA A N 1
ATOM 770 C CA . ALA A 1 102 ? 3.722 14.803 5.449 1.00 97.12 102 ALA A CA 1
ATOM 771 C C . ALA A 1 102 ? 2.514 14.291 4.663 1.00 97.12 102 ALA A C 1
ATOM 773 O O . ALA A 1 102 ? 1.453 14.104 5.253 1.00 97.12 102 ALA A O 1
ATOM 774 N N . THR A 1 103 ? 2.697 13.932 3.389 1.00 96.81 103 THR A N 1
ATOM 775 C CA . THR A 1 103 ? 1.619 13.368 2.563 1.00 96.81 103 THR A CA 1
ATOM 776 C C . THR A 1 103 ? 1.081 12.056 3.135 1.00 96.81 103 THR A C 1
ATOM 778 O O . THR A 1 103 ? -0.134 11.847 3.151 1.00 96.81 103 THR A O 1
ATOM 781 N N . LEU A 1 104 ? 1.939 11.176 3.670 1.00 98.25 104 LEU A N 1
ATOM 782 C CA . LEU A 1 104 ? 1.475 9.946 4.333 1.00 98.25 104 LEU A CA 1
ATOM 783 C C . LEU A 1 104 ? 0.607 10.252 5.564 1.00 98.25 104 LEU A C 1
ATOM 785 O O . LEU A 1 104 ? -0.434 9.624 5.761 1.00 98.25 104 LEU A O 1
ATOM 789 N N . THR A 1 105 ? 1.013 11.235 6.370 1.00 97.94 105 THR A N 1
ATOM 790 C CA . THR A 1 105 ? 0.275 11.660 7.569 1.00 97.94 105 THR A CA 1
ATOM 791 C C . THR A 1 105 ? -1.064 12.304 7.205 1.00 97.94 105 THR A C 1
ATOM 793 O O . THR A 1 105 ? -2.085 11.993 7.815 1.00 97.94 105 THR A O 1
ATOM 796 N N . GLU A 1 106 ? -1.088 13.155 6.181 1.00 97.50 106 GLU A N 1
ATOM 797 C CA . GLU A 1 106 ? -2.304 13.795 5.667 1.00 97.50 106 GLU A CA 1
ATOM 798 C C . GLU A 1 106 ? -3.291 12.764 5.104 1.00 97.50 106 GLU A C 1
ATOM 800 O O . GLU A 1 106 ? -4.473 12.783 5.451 1.00 97.50 106 GLU A O 1
ATOM 805 N N . THR A 1 107 ? -2.796 11.796 4.327 1.00 98.19 107 THR A N 1
ATOM 806 C CA . THR A 1 107 ? -3.610 10.692 3.791 1.00 98.19 107 THR A CA 1
ATOM 807 C C . THR A 1 107 ? -4.236 9.868 4.920 1.00 98.19 107 THR A C 1
ATOM 809 O O . THR A 1 107 ? -5.413 9.504 4.871 1.00 98.19 107 THR A O 1
ATOM 812 N N . LEU A 1 108 ? -3.465 9.577 5.972 1.00 98.31 108 LEU A N 1
ATOM 813 C CA . LEU A 1 108 ? -3.958 8.859 7.148 1.00 98.31 108 LEU A CA 1
ATOM 814 C C . LEU A 1 108 ? -5.013 9.653 7.915 1.00 98.31 108 LEU A C 1
ATOM 816 O O . LEU A 1 108 ? -6.027 9.080 8.318 1.00 98.31 108 LEU A O 1
ATOM 820 N N . ALA A 1 109 ? -4.822 10.965 8.060 1.00 97.88 109 ALA A N 1
ATOM 821 C CA . ALA A 1 109 ? -5.814 11.842 8.663 1.00 97.88 109 ALA A CA 1
ATOM 822 C C . ALA A 1 109 ? -7.127 11.840 7.860 1.00 97.88 109 ALA A C 1
ATOM 824 O O . ALA A 1 109 ? -8.200 11.731 8.455 1.00 97.88 109 ALA A O 1
ATOM 825 N N . ALA A 1 110 ? -7.055 11.862 6.524 1.00 97.88 110 ALA A N 1
ATOM 826 C CA . ALA A 1 110 ? -8.224 11.749 5.648 1.00 97.88 110 ALA A CA 1
ATOM 827 C C . ALA A 1 110 ? -8.941 10.391 5.783 1.00 97.88 110 ALA A C 1
ATOM 829 O O . ALA A 1 110 ? -10.171 10.334 5.771 1.00 97.88 110 ALA A O 1
ATOM 830 N N . LEU A 1 111 ? -8.192 9.301 5.992 1.00 97.25 111 LEU A N 1
ATOM 831 C CA . LEU A 1 111 ? -8.755 7.988 6.329 1.00 97.25 111 LEU A CA 1
ATOM 832 C C . LEU A 1 111 ? -9.296 7.902 7.769 1.00 97.25 111 LEU A C 1
ATOM 834 O O . LEU A 1 111 ? -9.997 6.942 8.102 1.00 97.25 111 LEU A O 1
ATOM 838 N N . GLY A 1 112 ? -8.959 8.853 8.646 1.00 97.62 112 GLY A N 1
ATOM 839 C CA . GLY A 1 112 ? -9.244 8.815 10.082 1.00 97.62 112 GLY A CA 1
ATOM 840 C C . GLY A 1 112 ? -8.427 7.761 10.844 1.00 97.62 112 GLY A C 1
ATOM 841 O O . GLY A 1 112 ? -8.950 7.127 11.767 1.00 97.62 112 GLY A O 1
ATOM 842 N N . ALA A 1 113 ? -7.200 7.481 10.407 1.00 97.75 113 ALA A N 1
ATOM 843 C CA . ALA A 1 113 ? -6.317 6.466 10.974 1.00 97.75 113 ALA A CA 1
ATOM 844 C C . ALA A 1 113 ? -5.056 7.082 11.599 1.00 97.75 113 ALA A C 1
ATOM 846 O O . ALA A 1 113 ? -4.561 8.107 11.147 1.00 97.75 113 ALA A O 1
ATOM 847 N N . GLU A 1 114 ? -4.523 6.416 12.622 1.00 97.50 114 GLU A N 1
ATOM 848 C CA . GLU A 1 114 ? -3.287 6.818 13.302 1.00 97.50 114 GLU A CA 1
ATOM 849 C C . GLU A 1 114 ? -2.067 6.148 12.643 1.00 97.50 114 GLU A C 1
ATOM 851 O O . GLU A 1 114 ? -2.138 4.944 12.353 1.00 97.50 114 GLU A O 1
ATOM 856 N N . PRO A 1 115 ? -0.925 6.845 12.470 1.00 98.00 115 PRO A N 1
ATOM 857 C CA . PRO A 1 115 ? 0.291 6.261 11.894 1.00 98.00 115 PRO A CA 1
ATOM 858 C C . PRO A 1 115 ? 0.741 4.967 12.581 1.00 98.00 115 PRO A C 1
ATOM 860 O O . PRO A 1 115 ? 0.978 3.950 11.925 1.00 98.00 115 PRO A O 1
ATOM 863 N N . GLN A 1 116 ? 0.725 4.926 13.916 1.00 98.00 116 GLN A N 1
ATOM 864 C CA . GLN A 1 116 ? 1.151 3.754 14.692 1.00 98.00 116 GLN A CA 1
ATOM 865 C C . GLN A 1 116 ? 0.172 2.568 14.590 1.00 98.00 116 GLN A C 1
ATOM 867 O O . GLN A 1 116 ? 0.415 1.508 15.169 1.00 98.00 116 GLN A O 1
ATOM 872 N N . ARG A 1 117 ? -0.935 2.722 13.853 1.00 98.00 117 ARG A N 1
ATOM 873 C CA . ARG A 1 117 ? -1.896 1.669 13.493 1.00 98.00 117 ARG A CA 1
ATOM 874 C C . ARG A 1 117 ? -2.092 1.588 11.977 1.00 98.00 117 ARG A C 1
ATOM 876 O O . ARG A 1 117 ? -3.152 1.156 11.522 1.00 98.00 117 ARG A O 1
ATOM 883 N N . ALA A 1 118 ? -1.087 1.979 11.200 1.00 98.62 118 ALA A N 1
ATOM 884 C CA . ALA A 1 118 ? -1.135 1.958 9.749 1.00 98.62 118 ALA A CA 1
ATOM 885 C C . ALA A 1 118 ? 0.076 1.276 9.117 1.00 98.62 118 ALA A C 1
ATOM 887 O O . ALA A 1 118 ? 1.183 1.271 9.656 1.00 98.62 118 ALA A O 1
ATOM 888 N N . VAL A 1 119 ? -0.156 0.708 7.941 1.00 98.44 119 VAL A N 1
ATOM 889 C CA . VAL A 1 119 ? 0.865 0.069 7.114 1.00 98.44 119 VAL A CA 1
ATOM 890 C C . VAL A 1 119 ? 1.038 0.866 5.829 1.00 98.44 119 VAL A C 1
ATOM 892 O O . VAL A 1 119 ? 0.046 1.285 5.242 1.00 98.44 119 VAL A O 1
ATOM 895 N N . PHE A 1 120 ? 2.273 1.042 5.366 1.00 98.56 120 PHE A N 1
ATOM 896 C CA . PHE A 1 120 ? 2.554 1.559 4.027 1.00 98.56 120 PHE A CA 1
ATOM 897 C C . PHE A 1 120 ? 3.217 0.503 3.162 1.00 98.56 120 PHE A C 1
ATOM 899 O O . PHE A 1 120 ? 4.118 -0.206 3.621 1.00 98.56 120 PHE A O 1
ATOM 906 N N . VAL A 1 121 ? 2.773 0.419 1.912 1.00 98.31 121 VAL A N 1
ATOM 907 C CA . VAL A 1 121 ? 3.355 -0.449 0.899 1.00 98.31 121 VAL A CA 1
ATOM 908 C C . VAL A 1 121 ? 3.882 0.372 -0.261 1.00 98.31 121 VAL A C 1
ATOM 910 O O . VAL A 1 121 ? 3.131 1.102 -0.909 1.00 98.31 121 VAL A O 1
ATOM 913 N N . ASP A 1 122 ? 5.168 0.193 -0.548 1.00 97.12 122 ASP A N 1
ATOM 914 C CA . ASP A 1 122 ? 5.839 0.864 -1.655 1.00 97.12 122 ASP A CA 1
ATOM 915 C C . ASP A 1 122 ? 6.831 -0.059 -2.374 1.00 97.12 122 ASP A C 1
ATOM 917 O O . ASP A 1 122 ? 7.033 -1.221 -2.014 1.00 97.12 122 ASP A O 1
ATOM 921 N N . VAL A 1 123 ? 7.445 0.462 -3.428 1.00 95.94 123 VAL A N 1
ATOM 922 C CA . VAL A 1 123 ? 8.435 -0.219 -4.264 1.00 95.94 123 VAL A CA 1
ATOM 923 C C . VAL A 1 123 ? 9.789 0.497 -4.267 1.00 95.94 123 VAL A C 1
ATOM 925 O O . VAL A 1 123 ? 10.710 0.025 -4.937 1.00 95.94 123 VAL A O 1
ATOM 928 N N . THR A 1 124 ? 9.921 1.631 -3.563 1.00 96.00 124 THR A N 1
ATOM 929 C CA . THR A 1 124 ? 11.142 2.456 -3.554 1.00 96.00 124 THR A CA 1
ATOM 930 C C . THR A 1 124 ? 11.713 2.664 -2.143 1.00 96.00 124 THR A C 1
ATOM 932 O O . THR A 1 124 ? 10.947 2.715 -1.179 1.00 96.00 124 THR A O 1
ATOM 935 N N . PRO A 1 125 ? 13.046 2.800 -1.997 1.00 97.25 125 PRO A N 1
ATOM 936 C CA . PRO A 1 125 ? 13.696 3.153 -0.734 1.00 97.25 125 PRO A CA 1
ATOM 937 C C . PRO A 1 125 ? 13.148 4.439 -0.110 1.00 97.25 125 PRO A C 1
ATOM 939 O O . PRO A 1 125 ? 12.872 4.463 1.084 1.00 97.25 125 PRO A O 1
ATOM 942 N N . GLU A 1 126 ? 12.916 5.474 -0.917 1.00 96.56 126 GLU A N 1
ATOM 943 C CA . GLU A 1 126 ? 12.455 6.787 -0.454 1.00 96.56 126 GLU A CA 1
ATOM 944 C C . GLU A 1 126 ? 11.077 6.699 0.205 1.00 96.56 126 GLU A C 1
ATOM 946 O O . GLU A 1 126 ? 10.849 7.280 1.263 1.00 96.56 126 GLU A O 1
ATOM 951 N N . GLY A 1 127 ? 10.162 5.924 -0.382 1.00 96.56 127 GLY A N 1
ATOM 952 C CA . GLY A 1 127 ? 8.845 5.702 0.205 1.00 96.56 127 GLY A CA 1
ATOM 953 C C . GLY A 1 127 ? 8.896 4.895 1.501 1.00 96.56 127 GLY A C 1
ATOM 954 O O . GLY A 1 127 ? 8.166 5.180 2.453 1.00 96.56 127 GLY A O 1
ATOM 955 N N . ILE A 1 128 ? 9.801 3.917 1.579 1.00 97.94 128 ILE A N 1
ATOM 956 C CA . ILE A 1 128 ? 10.043 3.175 2.820 1.00 97.94 128 ILE A CA 1
ATOM 957 C C . ILE A 1 128 ? 10.581 4.117 3.904 1.00 97.94 128 ILE A C 1
ATOM 959 O O . ILE A 1 128 ? 10.038 4.137 5.009 1.00 97.94 128 ILE A O 1
ATOM 963 N N . GLU A 1 129 ? 11.581 4.941 3.595 1.00 98.44 129 GLU A N 1
ATOM 964 C CA . GLU A 1 129 ? 12.135 5.945 4.513 1.00 98.44 129 GLU A CA 1
ATOM 965 C C . GLU A 1 129 ? 11.079 6.966 4.958 1.00 98.44 129 GLU A C 1
ATOM 967 O O . GLU A 1 129 ? 11.034 7.344 6.136 1.00 98.44 129 GLU A O 1
ATOM 972 N N . ALA A 1 130 ? 10.185 7.367 4.052 1.00 98.06 130 ALA A N 1
ATOM 973 C CA . ALA A 1 130 ? 9.077 8.259 4.358 1.00 98.06 130 ALA A CA 1
ATOM 974 C C . ALA A 1 130 ? 8.109 7.639 5.374 1.00 98.06 130 ALA A C 1
ATOM 976 O O . ALA A 1 130 ? 7.784 8.275 6.376 1.00 98.06 130 ALA A O 1
ATOM 977 N N . ALA A 1 131 ? 7.712 6.378 5.185 1.00 98.19 131 ALA A N 1
ATOM 978 C CA . ALA A 1 131 ? 6.860 5.676 6.144 1.00 98.19 131 ALA A CA 1
ATOM 979 C C . ALA A 1 131 ? 7.532 5.481 7.508 1.00 98.19 131 ALA A C 1
ATOM 981 O O . ALA A 1 131 ? 6.867 5.569 8.541 1.00 98.19 131 ALA A O 1
ATOM 982 N N . ARG A 1 132 ? 8.852 5.253 7.534 1.00 97.94 132 ARG A N 1
ATOM 983 C CA . ARG A 1 132 ? 9.617 5.192 8.790 1.00 97.94 132 ARG A CA 1
ATOM 984 C C . ARG A 1 132 ? 9.628 6.535 9.509 1.00 97.94 132 ARG A C 1
ATOM 986 O O . ARG A 1 132 ? 9.426 6.566 10.718 1.00 97.94 132 ARG A O 1
ATOM 993 N N . SER A 1 133 ? 9.825 7.621 8.770 1.00 98.25 133 SER A N 1
ATOM 994 C CA . SER A 1 133 ? 9.869 8.980 9.318 1.00 98.25 133 SER A CA 1
ATOM 995 C C . SER A 1 133 ? 8.492 9.492 9.755 1.00 98.25 133 SER A C 1
ATOM 997 O O . SER A 1 133 ? 8.411 10.275 10.692 1.00 98.25 133 SER A O 1
ATOM 999 N N . ALA A 1 134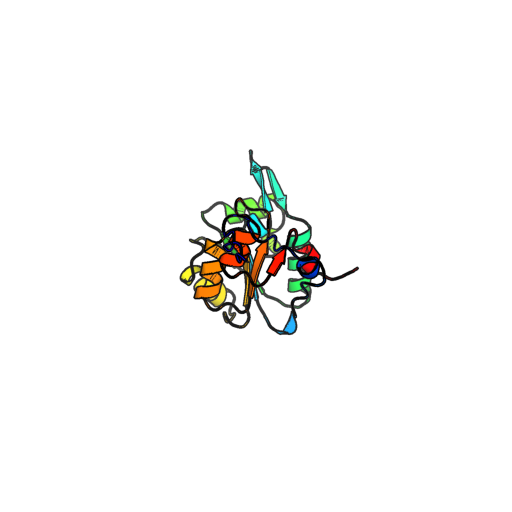 ? 7.415 9.019 9.122 1.00 98.06 134 ALA A N 1
ATOM 1000 C CA . ALA A 1 134 ? 6.032 9.244 9.552 1.00 98.06 134 ALA A CA 1
ATOM 1001 C C . ALA A 1 134 ? 5.575 8.290 10.676 1.00 98.06 134 ALA A C 1
ATOM 1003 O O . ALA A 1 134 ? 4.408 8.306 11.054 1.00 98.06 134 ALA A O 1
ATOM 1004 N N . GLU A 1 135 ? 6.476 7.458 11.215 1.00 97.81 135 GLU A N 1
ATOM 1005 C CA . GLU A 1 135 ? 6.212 6.543 12.334 1.00 97.81 135 GLU A CA 1
ATOM 1006 C C . GLU A 1 135 ? 5.079 5.535 12.082 1.00 97.81 135 GLU A C 1
ATOM 1008 O O . GLU A 1 135 ? 4.376 5.115 13.008 1.00 97.81 135 GLU A O 1
ATOM 1013 N N . LEU A 1 136 ? 4.910 5.106 10.827 1.00 98.50 136 LEU A N 1
ATOM 1014 C CA . LEU A 1 136 ? 3.938 4.067 10.513 1.00 98.50 136 LEU A CA 1
ATOM 1015 C C . LEU A 1 136 ? 4.322 2.747 11.188 1.00 98.50 136 LEU A C 1
ATOM 1017 O O . LEU A 1 136 ? 5.506 2.399 11.279 1.00 98.50 136 LEU A O 1
ATOM 1021 N N . LEU A 1 137 ? 3.308 1.986 11.618 1.00 97.81 137 LEU A N 1
ATOM 1022 C CA . LEU A 1 137 ? 3.500 0.694 12.285 1.00 97.81 137 LEU A CA 1
ATOM 1023 C C . LEU A 1 137 ? 4.397 -0.229 11.458 1.00 97.81 137 LEU A C 1
ATOM 1025 O O . LEU A 1 137 ? 5.301 -0.857 12.007 1.00 97.81 137 LEU A O 1
ATOM 1029 N N . LEU A 1 138 ? 4.122 -0.329 10.154 1.00 97.31 138 LEU A N 1
ATOM 1030 C CA . LEU A 1 138 ? 4.912 -1.121 9.218 1.00 97.31 138 LEU A CA 1
ATOM 1031 C C . LEU A 1 138 ? 5.106 -0.386 7.892 1.00 97.31 138 LEU A C 1
ATOM 1033 O O . LEU A 1 138 ? 4.216 0.284 7.379 1.00 97.31 138 LEU A O 1
ATOM 1037 N N . ALA A 1 139 ? 6.273 -0.626 7.312 1.00 97.75 139 ALA A N 1
ATOM 1038 C CA . ALA A 1 139 ? 6.644 -0.285 5.947 1.00 97.75 139 ALA A CA 1
ATOM 1039 C C . ALA A 1 139 ? 7.016 -1.594 5.243 1.00 97.75 139 ALA A C 1
ATOM 1041 O O . ALA A 1 139 ? 7.946 -2.279 5.684 1.00 97.75 139 ALA A O 1
ATOM 1042 N N . ILE A 1 140 ? 6.262 -1.965 4.215 1.00 97.25 140 ILE A N 1
ATOM 1043 C CA . ILE A 1 140 ? 6.438 -3.191 3.434 1.00 97.25 140 ILE A CA 1
ATOM 1044 C C . ILE A 1 140 ? 6.914 -2.786 2.050 1.00 97.25 140 ILE A C 1
ATOM 1046 O O . ILE A 1 140 ? 6.305 -1.935 1.405 1.00 97.25 140 ILE A O 1
ATOM 1050 N N . ALA A 1 141 ? 7.97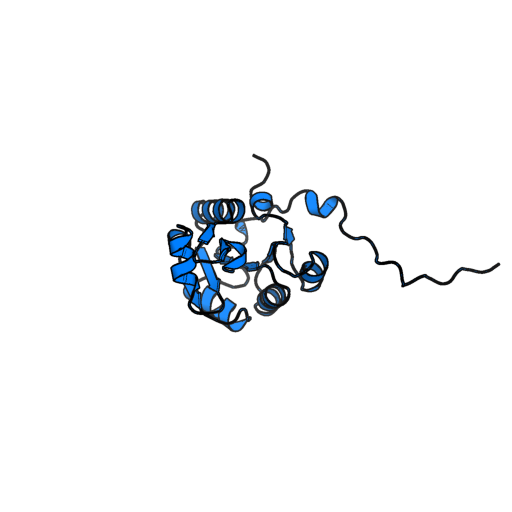7 -3.421 1.577 1.00 96.62 141 ALA A N 1
ATOM 1051 C CA . ALA A 1 141 ? 8.454 -3.210 0.226 1.00 96.62 141 ALA A CA 1
ATOM 1052 C C . ALA A 1 141 ? 8.059 -4.372 -0.686 1.00 96.62 141 ALA A C 1
ATOM 1054 O O . ALA A 1 141 ? 8.238 -5.539 -0.328 1.00 96.62 141 ALA A O 1
ATOM 1055 N N . VAL A 1 142 ? 7.587 -4.054 -1.889 1.00 96.00 142 VAL A N 1
ATOM 1056 C CA . VAL A 1 142 ? 7.416 -5.034 -2.965 1.00 96.00 142 VAL A CA 1
ATOM 1057 C C . VAL A 1 142 ? 8.609 -4.925 -3.911 1.00 96.00 142 VAL A C 1
ATOM 1059 O O . VAL A 1 142 ? 8.838 -3.884 -4.528 1.00 96.00 142 VAL A O 1
ATOM 1062 N N . ALA A 1 143 ? 9.373 -6.008 -4.042 1.00 93.56 143 ALA A N 1
ATOM 1063 C CA . ALA A 1 143 ? 10.601 -6.106 -4.832 1.00 93.56 143 ALA A CA 1
ATOM 1064 C C . ALA A 1 143 ? 10.335 -6.184 -6.350 1.00 93.56 143 ALA A C 1
ATOM 1066 O O . ALA A 1 143 ? 10.806 -7.087 -7.039 1.00 93.56 143 ALA A O 1
ATOM 1067 N N . ARG A 1 144 ? 9.560 -5.226 -6.864 1.00 90.06 144 ARG A N 1
ATOM 1068 C CA . ARG A 1 144 ? 9.184 -5.088 -8.280 1.00 90.06 144 ARG A CA 1
ATOM 1069 C C . ARG A 1 144 ? 9.647 -3.775 -8.918 1.00 90.06 144 ARG A C 1
ATOM 1071 O O . ARG A 1 144 ? 9.500 -3.598 -10.123 1.00 90.06 144 ARG A O 1
ATOM 1078 N N . GLY A 1 145 ? 10.141 -2.842 -8.105 1.00 83.56 145 GLY A N 1
ATOM 1079 C CA . GLY A 1 145 ? 10.696 -1.573 -8.563 1.00 83.56 145 GLY A CA 1
ATOM 1080 C C . GLY A 1 145 ? 12.108 -1.717 -9.134 1.00 83.56 145 GLY A C 1
ATOM 1081 O O . GLY A 1 145 ? 12.630 -2.812 -9.325 1.00 83.56 145 GLY A O 1
ATOM 1082 N N . HIS A 1 146 ? 12.750 -0.578 -9.378 1.00 88.88 146 HIS A N 1
ATOM 1083 C CA . HIS A 1 146 ? 14.144 -0.524 -9.826 1.00 88.88 146 HIS A CA 1
ATOM 1084 C C . HIS A 1 146 ? 15.144 -0.838 -8.697 1.00 88.88 146 HIS A C 1
ATOM 1086 O O . HIS A 1 146 ? 16.296 -1.180 -8.963 1.00 88.88 146 HIS A O 1
ATOM 1092 N N . ALA A 1 147 ? 14.719 -0.694 -7.440 1.00 91.38 147 ALA A N 1
ATOM 1093 C CA . ALA A 1 147 ? 15.560 -0.909 -6.276 1.00 91.38 147 ALA A CA 1
ATOM 1094 C C . ALA A 1 147 ? 15.770 -2.402 -6.000 1.00 91.38 147 ALA A C 1
ATOM 1096 O O . ALA A 1 147 ? 14.852 -3.216 -6.116 1.00 91.38 147 ALA A O 1
ATOM 1097 N N . SER A 1 148 ? 16.986 -2.762 -5.588 1.00 93.06 148 SER A N 1
ATOM 1098 C CA . SER A 1 148 ? 17.268 -4.131 -5.168 1.00 93.06 148 SER A CA 1
ATOM 1099 C C . SER A 1 148 ? 16.542 -4.449 -3.851 1.00 93.06 148 SER A C 1
ATOM 1101 O O . SER A 1 148 ? 16.357 -3.561 -3.013 1.00 93.06 148 SER A O 1
ATOM 1103 N N . PRO A 1 149 ? 16.200 -5.725 -3.594 1.00 93.00 149 PRO A N 1
ATOM 1104 C CA . PRO A 1 149 ? 15.689 -6.140 -2.290 1.00 93.00 149 PRO A CA 1
ATOM 1105 C C . PRO A 1 149 ? 16.593 -5.721 -1.122 1.00 93.00 149 PRO A C 1
ATOM 1107 O O . PRO A 1 149 ? 16.113 -5.498 -0.015 1.00 93.00 149 PRO A O 1
ATOM 1110 N N . GLU A 1 150 ? 17.910 -5.646 -1.331 1.00 93.62 150 GLU A N 1
ATOM 1111 C CA . GLU A 1 150 ? 18.854 -5.194 -0.306 1.00 93.62 150 GLU A CA 1
ATOM 1112 C C . GLU A 1 150 ? 18.702 -3.698 -0.012 1.00 93.62 150 GLU A C 1
ATOM 1114 O O . GLU A 1 150 ? 18.620 -3.329 1.156 1.00 93.62 150 GLU A O 1
ATOM 1119 N N . ALA A 1 151 ? 18.580 -2.855 -1.041 1.00 95.62 151 ALA A N 1
ATOM 1120 C CA . ALA A 1 151 ? 18.352 -1.420 -0.868 1.00 95.62 151 ALA A CA 1
ATOM 1121 C C . ALA A 1 151 ? 17.044 -1.144 -0.109 1.00 95.62 151 ALA A C 1
ATOM 1123 O O . ALA A 1 151 ? 17.014 -0.323 0.802 1.00 95.62 151 ALA A O 1
ATOM 1124 N N . LEU A 1 152 ? 15.982 -1.898 -0.411 1.00 95.38 152 LEU A N 1
ATOM 1125 C CA . LEU A 1 152 ? 14.700 -1.803 0.298 1.00 95.38 152 LEU A CA 1
ATOM 1126 C C . LEU A 1 152 ? 14.825 -2.189 1.783 1.00 95.38 152 LEU A C 1
ATOM 1128 O O . LEU A 1 152 ? 14.246 -1.534 2.648 1.00 95.38 152 LEU A O 1
ATOM 1132 N N . ARG A 1 153 ? 15.620 -3.219 2.105 1.00 95.19 153 ARG A N 1
ATOM 1133 C CA . ARG A 1 153 ? 15.925 -3.574 3.503 1.00 95.19 153 ARG A CA 1
ATOM 1134 C C . ARG A 1 153 ? 16.751 -2.487 4.193 1.00 95.19 153 ARG A C 1
ATOM 1136 O O . ARG A 1 153 ? 16.460 -2.150 5.336 1.00 95.19 153 ARG A O 1
ATOM 1143 N N . GLN A 1 154 ? 17.758 -1.936 3.514 1.00 96.38 154 GLN A N 1
ATOM 1144 C CA . GLN A 1 154 ? 18.616 -0.870 4.048 1.00 96.38 154 GLN A CA 1
ATOM 1145 C C . GLN A 1 154 ? 17.832 0.419 4.337 1.00 96.38 154 GLN A C 1
ATOM 1147 O O . GLN A 1 154 ? 18.108 1.070 5.340 1.00 96.38 154 GLN A O 1
ATOM 1152 N N . ALA A 1 155 ? 16.805 0.718 3.537 1.00 96.75 155 ALA A N 1
ATOM 1153 C CA . ALA A 1 155 ? 15.855 1.811 3.765 1.00 96.75 155 ALA A CA 1
ATOM 1154 C C . ALA A 1 155 ? 14.960 1.613 5.008 1.00 96.75 155 ALA A C 1
ATOM 1156 O O . ALA A 1 155 ? 14.262 2.527 5.442 1.00 96.75 155 ALA A O 1
ATOM 1157 N N . GLY A 1 156 ? 14.967 0.415 5.606 1.00 95.88 156 GLY A N 1
ATOM 1158 C CA . GLY A 1 156 ? 14.208 0.103 6.815 1.00 95.88 156 GLY A CA 1
ATOM 1159 C C . GLY A 1 156 ? 12.868 -0.587 6.566 1.00 95.88 156 GLY A C 1
ATOM 1160 O O . GLY A 1 156 ? 11.981 -0.504 7.419 1.00 95.88 156 GLY A O 1
ATOM 1161 N N . ALA A 1 157 ? 12.697 -1.275 5.432 1.00 95.75 157 ALA A N 1
ATOM 1162 C CA . ALA A 1 157 ? 11.511 -2.093 5.201 1.00 95.75 157 ALA A CA 1
ATOM 1163 C C . ALA A 1 157 ? 11.421 -3.201 6.263 1.00 95.75 157 ALA A C 1
ATOM 1165 O O . ALA A 1 157 ? 12.376 -3.941 6.499 1.00 95.75 157 ALA A O 1
ATOM 1166 N N . HIS A 1 158 ? 10.253 -3.338 6.888 1.00 94.88 158 HIS A N 1
ATOM 1167 C CA . HIS A 1 158 ? 9.994 -4.385 7.880 1.00 94.88 158 HIS A CA 1
ATOM 1168 C C . HIS A 1 158 ? 9.805 -5.750 7.221 1.00 94.88 158 HIS A C 1
ATOM 1170 O O . HIS A 1 158 ? 10.071 -6.782 7.832 1.00 94.88 158 HIS A O 1
ATOM 1176 N N . ALA A 1 159 ? 9.327 -5.742 5.978 1.00 94.06 159 ALA A N 1
ATOM 1177 C CA . ALA A 1 159 ? 9.209 -6.907 5.125 1.00 94.06 159 ALA A CA 1
A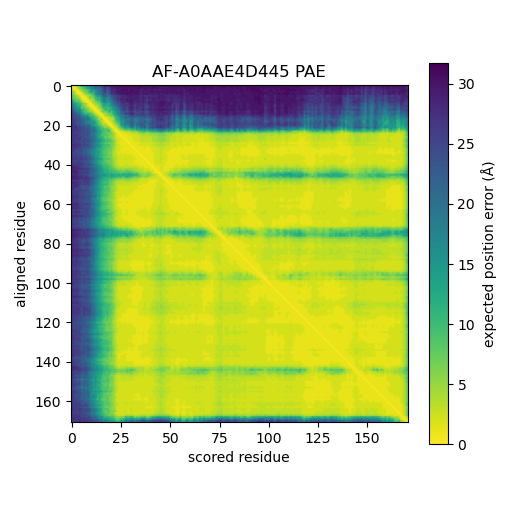TOM 1178 C C . ALA A 1 159 ? 9.533 -6.501 3.688 1.00 94.06 159 ALA A C 1
ATOM 1180 O O . ALA A 1 159 ? 9.160 -5.413 3.247 1.00 94.06 159 ALA A O 1
ATOM 1181 N N . VAL A 1 160 ?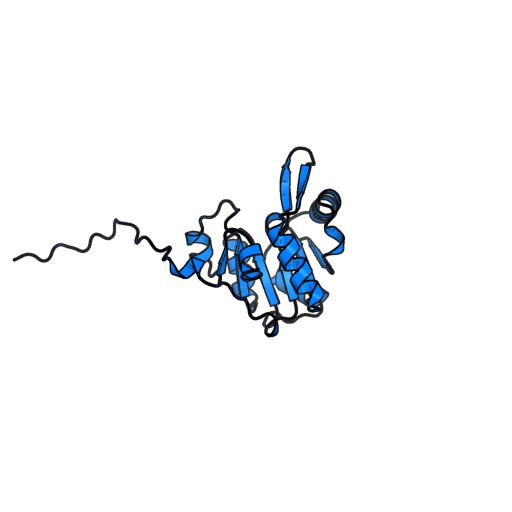 10.208 -7.392 2.968 1.00 94.44 160 VAL A N 1
ATOM 1182 C CA . VAL A 1 160 ? 10.419 -7.279 1.526 1.00 94.44 160 VAL A CA 1
ATOM 1183 C C . VAL A 1 160 ? 9.861 -8.542 0.895 1.00 94.44 160 VAL A C 1
ATOM 1185 O O . VAL A 1 160 ? 10.352 -9.629 1.188 1.00 94.44 160 VAL A O 1
ATOM 1188 N N . VAL A 1 161 ? 8.837 -8.392 0.064 1.00 93.50 161 VAL A N 1
ATOM 1189 C CA . VAL A 1 161 ? 8.154 -9.501 -0.616 1.00 93.50 161 VAL A CA 1
ATOM 1190 C C . VAL A 1 161 ? 8.320 -9.372 -2.121 1.00 93.50 161 VAL A C 1
ATOM 1192 O O . VAL A 1 161 ? 8.475 -8.261 -2.633 1.00 93.50 161 VAL A O 1
ATOM 1195 N N . ALA A 1 162 ? 8.293 -10.486 -2.848 1.00 92.06 162 ALA A N 1
ATOM 1196 C CA . ALA A 1 162 ? 8.225 -10.428 -4.306 1.00 92.06 162 ALA A CA 1
ATOM 1197 C C . ALA A 1 162 ? 6.796 -10.104 -4.760 1.00 92.06 162 ALA A C 1
ATOM 1199 O O . ALA A 1 162 ? 6.605 -9.382 -5.738 1.00 92.06 162 ALA A O 1
ATOM 1200 N N . ASP A 1 163 ? 5.805 -10.600 -4.019 1.00 92.12 163 ASP A N 1
ATOM 1201 C CA . ASP A 1 163 ? 4.388 -10.385 -4.282 1.00 92.12 163 ASP A CA 1
ATOM 1202 C C . ASP A 1 163 ? 3.585 -10.350 -2.962 1.00 92.12 163 ASP A C 1
ATOM 1204 O O . ASP A 1 163 ? 3.846 -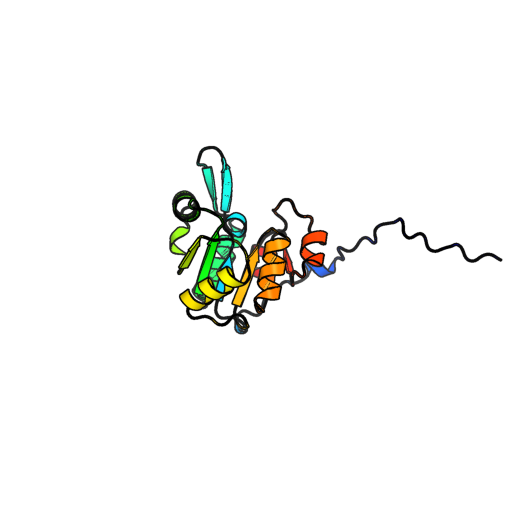11.120 -2.037 1.00 92.12 163 ASP A O 1
ATOM 1208 N N . LEU A 1 164 ? 2.592 -9.459 -2.849 1.00 94.75 164 LEU A N 1
ATOM 1209 C CA . LEU A 1 164 ? 1.776 -9.318 -1.633 1.00 94.75 164 LEU A CA 1
ATOM 1210 C C . LEU A 1 164 ? 0.892 -10.539 -1.337 1.00 94.75 164 LEU A C 1
ATOM 1212 O O . LEU A 1 164 ? 0.427 -10.686 -0.207 1.00 94.75 164 LEU A O 1
ATOM 1216 N N . GLN A 1 165 ? 0.716 -11.461 -2.289 1.00 92.75 165 GLN A N 1
ATOM 1217 C CA . GLN A 1 165 ? 0.090 -12.760 -2.033 1.00 92.75 165 GLN A CA 1
ATOM 1218 C C . GLN A 1 165 ? 0.808 -13.546 -0.925 1.00 92.75 165 GLN A C 1
ATOM 1220 O O . GLN A 1 165 ? 0.177 -14.328 -0.218 1.00 92.75 165 GLN A O 1
ATOM 1225 N N . GLU A 1 166 ? 2.111 -13.313 -0.722 1.00 91.00 166 GLU A N 1
ATOM 1226 C CA . GLU A 1 166 ? 2.898 -13.936 0.350 1.00 91.00 166 GLU A CA 1
ATOM 1227 C C . GLU A 1 166 ? 2.354 -13.592 1.751 1.00 91.00 166 GLU A C 1
ATOM 1229 O O . GLU A 1 166 ? 2.591 -14.329 2.712 1.00 91.00 166 GLU A O 1
ATOM 1234 N N . LEU A 1 167 ? 1.578 -12.505 1.867 1.00 90.94 167 LEU A N 1
ATOM 1235 C CA . LEU A 1 167 ? 0.967 -12.035 3.112 1.00 90.94 167 LEU A CA 1
ATOM 1236 C C . LEU A 1 167 ? -0.388 -12.690 3.417 1.00 90.94 167 LEU A C 1
ATOM 1238 O O . LEU A 1 167 ? -0.891 -12.560 4.533 1.00 90.94 167 LEU A O 1
ATOM 1242 N N . LEU A 1 168 ? -0.980 -13.416 2.462 1.00 86.19 168 LEU A N 1
ATOM 1243 C CA . LEU A 1 168 ? -2.267 -14.102 2.643 1.00 86.19 168 LEU A CA 1
ATOM 1244 C C . LEU A 1 168 ? -2.149 -15.404 3.453 1.00 86.19 168 LEU A C 1
ATOM 1246 O O . LEU A 1 168 ? -3.155 -15.931 3.927 1.00 86.19 168 LEU A O 1
ATOM 1250 N N . GLY A 1 169 ? -0.926 -15.897 3.669 1.00 69.69 169 GLY A N 1
ATOM 1251 C CA . GLY A 1 169 ? -0.675 -17.201 4.279 1.00 69.69 169 GLY A CA 1
ATOM 1252 C C . GLY A 1 169 ? -0.916 -18.369 3.308 1.00 69.69 169 GLY A C 1
ATOM 1253 O O . GLY A 1 169 ? -1.316 -18.158 2.166 1.00 69.69 169 GLY A O 1
ATOM 1254 N N . PRO A 1 170 ? -0.622 -19.615 3.723 1.00 56.47 170 PRO A N 1
ATOM 1255 C CA . PRO A 1 170 ? -0.888 -20.782 2.891 1.00 56.47 170 PRO A CA 1
ATOM 1256 C C . PRO A 1 170 ? -2.399 -21.002 2.742 1.00 56.47 170 PRO A C 1
ATOM 1258 O O . PRO A 1 170 ? -3.115 -21.022 3.746 1.00 56.47 170 PRO A O 1
ATOM 1261 N N . THR A 1 171 ? -2.844 -21.169 1.496 1.00 46.84 171 THR A N 1
ATOM 1262 C CA . THR A 1 171 ? -4.185 -21.664 1.134 1.00 46.84 171 THR A CA 1
ATOM 1263 C C . THR A 1 171 ? -4.432 -23.077 1.649 1.00 46.84 171 THR A C 1
ATOM 1265 O O . THR A 1 171 ? -3.471 -23.883 1.634 1.00 46.84 171 THR A O 1
#

Secondary structure (DSSP, 8-state):
-PPPP--TTSPP----TTTTS-----GGG-SEEEEEHHHHEEE-STT-EEE-HHHHHHHHHHHHTT-EEEEEESSTTHHHHHHHHT-GGG-SEEEES-SSHHHHHHHHHHHT--GGGEEEEESSHHHHHHHHHTT-SEEEEETTSSS-HHHHHHTT-SEEES-GGGGG---

Radius of gyration: 17.47 Å; Cα contacts (8 Å, |Δi|>4): 320; chains: 1; bounding box: 66×36×39 Å

Foldseek 3Di:
DDDDDDDPPDPDDPPDPVLQDAPADPLVQAQEEEEELVLFWDDPDPLQIAGAVLSLVVLVVSVVVNHAYEYEYEDDCRCVSCVSRVNNVSHPYYHYDDLALVSVCVRCVVSVTQQLRYEYEEADLRNLLRSVVNNHVFYEHAVPDPDHLVSNVVSPHPHYHVGNNSNVPDD

Nearest PDB structures (foldseek):
  8h5s-assembly1_A  TM=9.420E-01  e=6.868E-09  Mycobacterium tuberculosis H37Rv
  3kbb-assembly1_A  TM=8.676E-01  e=4.613E-08  Thermotoga maritima MSB8
  3l8f-assembly1_A  TM=8.128E-01  e=8.279E-07  Escherichia coli K-12
  2c4n-assembly1_A  TM=4.627E-01  e=3.216E-02  Escherichia coli K-12
  4o8c-assembly1_A  TM=4.249E-01  e=3.419E-02  Geobacillus stearothermophilus

pLDDT: mean 87.58, std 17.49, range [40.31, 98.69]

Mean predicted aligned error: 7.42 Å

Solvent-accessible surface area (backbone atoms only — not comparable to full-atom values): 9583 Å² total; per-residue (Å²): 134,83,83,78,79,86,74,85,83,63,81,79,90,78,83,57,83,68,76,75,68,72,59,69,71,68,68,88,64,41,52,32,39,36,31,26,56,75,50,38,34,47,78,74,55,98,83,46,32,42,58,35,66,33,33,48,53,42,49,54,52,41,46,76,73,70,35,46,32,30,36,46,25,78,54,87,56,51,67,61,45,28,54,61,34,72,51,50,91,69,43,82,42,78,44,73,38,68,69,38,36,65,50,54,50,53,51,28,54,77,72,72,45,54,42,69,26,20,34,37,35,25,38,47,38,62,42,26,38,17,32,57,73,44,49,30,61,38,22,37,31,37,56,73,45,92,48,52,66,64,53,34,45,73,37,58,28,76,42,75,36,78,49,50,45,61,51,70,60,88,129

Sequence (171 aa):
MSEQPFDASRPRPVATVLDMLRARIDHSRFDAALFTLESVAADLGYGDVRPLPGSIAWIDRLRSEGKRIALVASGERAPSALELAGVADRFDVVEGGPRDPATLTETLAALGAEPQRAVFVDVTPEGIEAARSAELLLAIAVARGHASPEALRQAGAHAVVADLQELLGPT